Protein AF-A0A7Y3U7W7-F1 (afdb_monomer_lite)

pLDDT: mean 78.3, std 18.88, range [35.59, 95.38]

Radius of gyration: 14.25 Å; chains: 1; bounding box: 31×32×44 Å

Sequence (96 aa):
MSTQTLSGISVRMKDSRMKAVLIIPPNMVREAVSADLCISAARNAEVVCSEHVIQAIEKAVAQYHEDNRQRLEVVIATGKMPVNGEDGWIEWEPRL

Secondary structure (DSSP, 8-state):
-----SSS-EEEEETTTTEEEEEE-TT--GGG--HHHHHHHHHHTT----HHHHHHHHHHHHHHHH--SS-EEEEEEEPPPP-SSS----------

Foldseek 3Di:
DDDPPVAVWAWDQDDVNQWTKTKHAAPGDLVVQDLVVNVVRCVVVVHDCDPQLSVQSRVQSVVCSVPRRHMDIGTSFGFDDDDPDDDDDTDGDDDD

Structure (mmCIF, N/CA/C/O backbone):
data_AF-A0A7Y3U7W7-F1
#
_entry.id   AF-A0A7Y3U7W7-F1
#
loop_
_atom_site.group_PDB
_atom_site.id
_atom_site.type_symbol
_atom_site.label_atom_id
_atom_site.label_alt_id
_atom_site.label_comp_id
_atom_site.label_asym_id
_atom_site.label_entity_id
_atom_site.label_seq_id
_atom_site.pdbx_PDB_ins_code
_atom_site.Cartn_x
_atom_site.Cartn_y
_atom_site.Cartn_z
_atom_site.occupancy
_atom_site.B_iso_or_equiv
_atom_site.auth_seq_id
_atom_site.auth_comp_id
_atom_site.auth_asym_id
_atom_site.auth_atom_id
_atom_site.pdbx_PDB_model_num
ATOM 1 N N . MET A 1 1 ? 7.113 -21.198 6.106 1.00 35.62 1 MET A N 1
ATOM 2 C CA . MET A 1 1 ? 7.568 -19.794 6.176 1.00 35.62 1 MET A CA 1
ATOM 3 C C . MET A 1 1 ? 6.434 -18.992 6.782 1.00 35.62 1 MET A C 1
ATOM 5 O O . MET A 1 1 ? 5.368 -18.941 6.184 1.00 35.62 1 MET A O 1
ATOM 9 N N . SER A 1 2 ? 6.607 -18.506 8.009 1.00 35.59 2 SER A N 1
ATOM 10 C CA . SER A 1 2 ? 5.537 -17.863 8.777 1.00 35.59 2 SER A CA 1
ATOM 11 C C . SER A 1 2 ? 5.526 -16.370 8.480 1.00 35.59 2 SER A C 1
ATOM 13 O O . SER A 1 2 ? 6.378 -15.635 8.973 1.00 35.59 2 SER A O 1
ATOM 15 N N . THR A 1 3 ? 4.587 -15.921 7.654 1.00 42.59 3 THR A N 1
ATOM 16 C CA . THR A 1 3 ? 4.356 -14.497 7.409 1.00 42.59 3 THR A CA 1
ATOM 17 C C . THR A 1 3 ? 3.727 -13.910 8.672 1.00 42.59 3 THR A C 1
ATOM 19 O O . THR A 1 3 ? 2.551 -14.133 8.944 1.00 42.59 3 THR A O 1
ATOM 22 N N . GLN A 1 4 ? 4.526 -13.238 9.505 1.00 41.72 4 GLN A N 1
ATOM 23 C CA . GLN A 1 4 ? 4.018 -12.517 10.672 1.00 41.72 4 GLN A CA 1
ATOM 24 C C . GLN A 1 4 ? 3.205 -11.311 10.190 1.00 41.72 4 GLN A C 1
ATOM 26 O O . GLN A 1 4 ? 3.750 -10.282 9.797 1.00 41.72 4 GLN A O 1
ATOM 31 N N . THR A 1 5 ? 1.883 -11.449 10.199 1.00 46.03 5 THR A N 1
ATOM 32 C CA . THR A 1 5 ? 0.924 -10.378 9.921 1.00 46.03 5 THR A CA 1
ATOM 33 C C . THR A 1 5 ? 0.826 -9.485 11.158 1.00 46.03 5 THR A C 1
ATOM 35 O O . THR A 1 5 ? -0.095 -9.613 11.956 1.00 46.03 5 THR A O 1
ATOM 38 N N . LEU A 1 6 ? 1.795 -8.593 11.361 1.00 49.09 6 LEU A N 1
ATOM 39 C CA . LEU A 1 6 ? 1.876 -7.759 12.571 1.00 49.09 6 LEU A CA 1
ATOM 40 C C . LEU A 1 6 ? 0.780 -6.682 12.697 1.00 49.09 6 LEU A C 1
ATOM 42 O O . LEU A 1 6 ? 0.813 -5.881 13.621 1.00 49.09 6 LEU A O 1
ATOM 46 N N . SER A 1 7 ? -0.214 -6.650 11.809 1.00 63.03 7 SER A N 1
ATOM 47 C CA . SER A 1 7 ? -1.259 -5.614 11.843 1.00 63.03 7 SER A CA 1
ATOM 48 C C . SER A 1 7 ? -2.440 -5.866 10.903 1.00 63.03 7 SER A C 1
ATOM 50 O O . SER A 1 7 ? -3.298 -5.009 10.762 1.00 63.03 7 SER A O 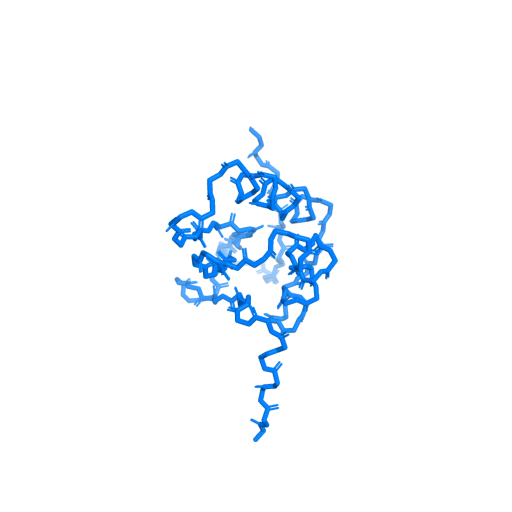1
ATOM 52 N N . GLY A 1 8 ? -2.525 -7.007 10.211 1.00 79.88 8 GLY A N 1
ATOM 53 C CA . GLY A 1 8 ? -3.583 -7.250 9.213 1.00 79.88 8 GLY A CA 1
ATOM 54 C C . GLY A 1 8 ? -3.504 -6.380 7.944 1.00 79.88 8 GLY A C 1
ATOM 55 O O . GLY A 1 8 ? -4.170 -6.698 6.957 1.00 79.88 8 GLY A O 1
ATOM 56 N N . ILE A 1 9 ? -2.662 -5.340 7.930 1.00 88.19 9 ILE A N 1
ATOM 57 C CA . ILE A 1 9 ? -2.291 -4.582 6.732 1.00 88.19 9 ILE A CA 1
ATOM 58 C C . ILE A 1 9 ? -1.494 -5.506 5.817 1.00 88.19 9 ILE A C 1
ATOM 60 O O . ILE A 1 9 ? -0.563 -6.190 6.246 1.00 88.19 9 ILE A O 1
ATOM 64 N N . SER A 1 10 ? -1.878 -5.548 4.548 1.00 90.00 10 SER A N 1
ATOM 65 C CA . SER A 1 10 ? -1.231 -6.410 3.565 1.00 90.00 10 SER A CA 1
ATOM 66 C C . SER A 1 10 ? -1.181 -5.743 2.204 1.00 90.00 10 SER A C 1
ATOM 68 O O . SER A 1 10 ? -2.004 -4.888 1.886 1.00 90.00 10 SER A O 1
ATOM 70 N N . VAL A 1 11 ? -0.219 -6.159 1.387 1.00 90.00 11 VAL A N 1
ATOM 71 C CA . VAL A 1 11 ? -0.154 -5.784 -0.022 1.00 90.00 11 VAL A CA 1
ATOM 72 C C . VAL A 1 11 ? -0.366 -7.042 -0.853 1.00 90.00 11 VAL A C 1
ATOM 74 O O . VAL A 1 11 ? 0.292 -8.060 -0.640 1.00 90.00 11 VAL A O 1
ATOM 77 N N . ARG A 1 12 ? -1.331 -6.999 -1.775 1.00 88.56 12 ARG A N 1
ATOM 78 C CA . ARG A 1 12 ? -1.628 -8.103 -2.694 1.00 88.56 12 ARG A CA 1
ATOM 79 C C . ARG A 1 12 ? -1.252 -7.721 -4.111 1.00 88.56 12 ARG A C 1
ATOM 81 O O . ARG A 1 12 ? -1.697 -6.697 -4.624 1.00 88.56 12 ARG A O 1
ATOM 88 N N . MET A 1 13 ? -0.513 -8.612 -4.758 1.00 85.44 13 MET A N 1
ATOM 89 C CA . MET A 1 13 ? -0.233 -8.515 -6.182 1.00 85.44 13 MET A CA 1
ATOM 90 C C . MET A 1 13 ? -1.440 -9.033 -6.977 1.00 85.44 13 MET A C 1
ATOM 92 O O . MET A 1 13 ? -1.918 -10.143 -6.728 1.00 85.44 13 MET A O 1
ATOM 96 N N . LYS A 1 14 ? -1.952 -8.234 -7.917 1.00 82.56 14 LYS A N 1
ATOM 97 C CA . LYS A 1 14 ? -3.036 -8.594 -8.850 1.00 82.56 14 LYS A CA 1
ATOM 98 C C . LYS A 1 14 ? -2.556 -8.470 -10.300 1.00 82.56 14 LYS A C 1
ATOM 100 O O . LYS A 1 14 ? -1.459 -7.972 -10.549 1.00 82.56 14 LYS A O 1
ATOM 105 N N . ASP A 1 15 ? -3.373 -8.965 -11.231 1.00 78.00 15 ASP A N 1
ATOM 106 C CA . ASP A 1 15 ? -3.173 -8.855 -12.681 1.00 78.00 15 ASP A CA 1
ATOM 107 C C . ASP A 1 15 ? -1.775 -9.314 -13.122 1.00 78.00 15 ASP A C 1
ATOM 109 O O . ASP A 1 15 ? -1.003 -8.532 -13.654 1.00 78.00 15 ASP A O 1
ATOM 113 N N . SER A 1 16 ? -1.397 -10.564 -12.832 1.00 74.31 16 SER A N 1
ATOM 114 C CA . SER A 1 16 ? -0.064 -11.109 -13.167 1.00 74.31 16 SER A CA 1
ATOM 115 C C . SER A 1 16 ? 1.115 -10.339 -12.552 1.00 74.31 16 SER A C 1
ATOM 117 O O . SER A 1 16 ? 2.172 -10.230 -13.162 1.00 74.31 16 SER A O 1
ATOM 119 N N . ARG A 1 17 ? 0.944 -9.827 -11.323 1.00 68.81 17 ARG A N 1
ATOM 120 C CA . ARG A 1 17 ? 1.912 -8.967 -10.607 1.00 68.81 17 ARG A CA 1
ATOM 121 C C . ARG A 1 17 ? 2.091 -7.572 -11.213 1.00 68.81 17 ARG A C 1
ATOM 123 O O . ARG A 1 17 ? 2.990 -6.846 -10.807 1.00 68.81 17 ARG A O 1
ATOM 130 N N . MET A 1 18 ? 1.190 -7.162 -12.102 1.00 79.12 18 MET A N 1
ATOM 131 C CA . MET A 1 18 ? 1.190 -5.824 -12.688 1.00 79.12 18 MET A CA 1
ATOM 132 C C . MET A 1 18 ? 0.574 -4.767 -11.771 1.00 79.12 18 MET A C 1
ATOM 134 O O . MET A 1 18 ? 0.657 -3.587 -12.084 1.00 79.12 18 MET A O 1
ATOM 138 N N . LYS A 1 19 ? -0.060 -5.139 -10.653 1.00 85.81 19 LYS A N 1
ATOM 139 C CA . LYS A 1 19 ? -0.606 -4.173 -9.687 1.00 85.81 19 LYS A CA 1
ATOM 140 C C . LYS A 1 19 ? -0.308 -4.589 -8.259 1.00 85.81 19 LYS A C 1
ATOM 142 O O . LYS A 1 19 ? -0.552 -5.742 -7.907 1.00 85.81 19 LYS A O 1
ATOM 147 N N . ALA A 1 20 ? 0.129 -3.641 -7.437 1.00 88.88 20 ALA A N 1
ATOM 148 C CA . ALA A 1 20 ? 0.222 -3.793 -5.992 1.00 88.88 20 ALA A CA 1
ATOM 149 C C . ALA A 1 20 ? -0.953 -3.069 -5.329 1.00 88.88 20 ALA A C 1
ATOM 151 O O . ALA A 1 20 ? -1.125 -1.858 -5.485 1.00 88.88 20 ALA A O 1
ATOM 152 N N . VAL A 1 21 ? -1.773 -3.821 -4.599 1.00 92.31 21 VAL A N 1
ATOM 153 C CA . VAL A 1 21 ? -2.952 -3.305 -3.898 1.00 92.31 21 VAL A CA 1
ATOM 154 C C . VAL A 1 21 ? -2.690 -3.334 -2.401 1.00 92.31 21 VAL A C 1
ATOM 156 O O . VAL A 1 21 ? -2.535 -4.416 -1.836 1.00 92.31 21 VAL A O 1
ATOM 159 N N . LEU A 1 22 ? -2.660 -2.164 -1.768 1.00 93.19 22 LEU A N 1
ATOM 160 C CA . LEU A 1 22 ? -2.643 -2.021 -0.318 1.00 93.19 22 LEU A CA 1
ATOM 161 C C . LEU A 1 22 ? -4.041 -2.296 0.231 1.00 93.19 22 LEU A C 1
ATOM 163 O O . LEU A 1 22 ? -5.033 -1.759 -0.264 1.00 93.19 22 LEU A O 1
ATOM 167 N N . ILE A 1 23 ? -4.103 -3.137 1.257 1.00 93.62 23 ILE A N 1
ATOM 168 C CA . ILE A 1 23 ? -5.335 -3.542 1.921 1.00 93.62 23 ILE A CA 1
ATOM 169 C C . ILE A 1 23 ? -5.205 -3.224 3.405 1.00 93.62 23 ILE A C 1
ATOM 171 O O . ILE A 1 23 ? -4.369 -3.816 4.095 1.00 93.62 23 ILE A O 1
ATOM 175 N N . ILE A 1 24 ? -6.071 -2.336 3.890 1.00 92.75 24 ILE A N 1
ATOM 176 C CA . ILE A 1 24 ? -6.201 -1.992 5.308 1.00 92.75 24 ILE A CA 1
ATOM 177 C C . ILE A 1 24 ? -7.567 -2.512 5.793 1.00 92.75 24 ILE A C 1
ATOM 179 O O . ILE A 1 24 ? -8.606 -2.113 5.253 1.00 92.75 24 ILE A O 1
ATOM 183 N N . PRO A 1 25 ? -7.598 -3.458 6.751 1.00 92.06 25 PRO A N 1
ATOM 184 C CA . PRO A 1 25 ? -8.835 -3.944 7.358 1.00 92.06 25 PRO A CA 1
ATOM 185 C C . PRO A 1 25 ? -9.675 -2.819 7.983 1.00 92.06 25 PRO A C 1
ATOM 187 O O . PRO A 1 25 ? -9.107 -1.850 8.478 1.00 92.06 25 PRO A O 1
ATOM 190 N N . PRO A 1 26 ? -11.012 -2.958 8.022 1.00 92.88 26 PRO A N 1
ATOM 191 C CA . PRO A 1 26 ? -11.865 -2.001 8.716 1.00 92.88 26 PRO A CA 1
ATOM 192 C C . PRO A 1 26 ? -11.631 -2.040 10.230 1.00 92.88 26 PRO A C 1
ATOM 194 O O . PRO A 1 26 ? -11.236 -3.065 10.790 1.00 92.88 26 PRO A O 1
ATOM 197 N N . ASN A 1 27 ? -11.980 -0.946 10.903 1.00 90.56 27 ASN A N 1
ATOM 198 C CA . ASN A 1 27 ? -12.015 -0.795 12.358 1.00 90.56 27 ASN A CA 1
ATOM 199 C C . ASN A 1 27 ? -10.675 -1.039 13.072 1.00 90.56 27 ASN A C 1
ATOM 201 O O . ASN A 1 27 ? -10.653 -1.249 14.285 1.00 90.56 27 ASN A O 1
ATOM 205 N N . MET A 1 28 ? -9.547 -0.976 12.361 1.00 88.06 28 MET A N 1
ATOM 206 C CA . MET A 1 28 ? -8.248 -0.879 13.022 1.00 88.06 28 MET A CA 1
ATOM 207 C C . MET A 1 28 ? -8.123 0.440 13.789 1.00 88.06 28 MET A C 1
ATOM 209 O O . MET A 1 28 ? -8.641 1.479 13.360 1.00 88.06 28 MET A O 1
ATOM 213 N N . VAL A 1 29 ? -7.379 0.390 14.895 1.00 87.19 29 VAL A N 1
ATOM 214 C CA . VAL A 1 29 ? -6.986 1.565 15.679 1.00 87.19 29 VAL A CA 1
ATOM 215 C C . VAL A 1 29 ? -6.205 2.518 14.774 1.00 87.19 29 VAL A C 1
ATOM 217 O O . VAL A 1 29 ? -5.179 2.133 14.220 1.00 87.19 29 VAL A O 1
ATOM 220 N N . ARG A 1 30 ? -6.692 3.754 14.609 1.00 81.88 30 ARG A N 1
ATOM 221 C CA . ARG A 1 30 ? -6.127 4.733 13.658 1.00 81.88 30 ARG A CA 1
ATOM 222 C C . ARG A 1 30 ? -4.644 5.004 13.917 1.00 81.88 30 ARG A C 1
ATOM 224 O O . ARG A 1 30 ? -3.856 5.001 12.983 1.00 81.88 30 ARG A O 1
ATOM 231 N N . GLU A 1 31 ? -4.263 5.131 15.185 1.00 84.00 31 GLU A N 1
ATOM 232 C CA . GLU A 1 31 ? -2.878 5.357 15.629 1.00 84.00 31 GLU A CA 1
ATOM 233 C C . GLU A 1 31 ? -1.941 4.184 15.296 1.00 84.00 31 GLU A C 1
ATOM 235 O O . GLU A 1 31 ? -0.739 4.375 15.142 1.00 84.00 31 GLU A O 1
ATOM 240 N N . ALA A 1 32 ? -2.487 2.972 15.148 1.00 85.19 32 ALA A N 1
ATOM 241 C CA . ALA A 1 32 ? -1.725 1.792 14.750 1.00 85.19 32 ALA A CA 1
ATOM 242 C C . ALA A 1 32 ? -1.530 1.693 13.227 1.00 85.19 32 ALA A C 1
ATOM 244 O O . ALA A 1 32 ? -0.748 0.863 12.769 1.00 85.19 32 ALA A O 1
ATOM 245 N N . VAL A 1 33 ? -2.236 2.507 12.433 1.00 88.94 33 VAL A N 1
ATOM 246 C CA . VAL A 1 33 ? -2.122 2.543 10.970 1.00 88.94 33 VAL A CA 1
ATOM 247 C C . VAL A 1 33 ? -1.293 3.763 10.576 1.00 88.94 33 VAL A C 1
ATOM 249 O O . VAL A 1 33 ? -1.811 4.877 10.508 1.00 88.94 33 VAL A O 1
ATOM 252 N N . SER A 1 34 ? -0.006 3.540 10.304 1.00 92.81 34 SER A N 1
ATOM 253 C CA . SER A 1 34 ? 0.937 4.567 9.853 1.00 92.81 34 SER A CA 1
ATOM 254 C C . SER A 1 34 ? 1.449 4.307 8.434 1.00 92.81 34 SER A C 1
ATOM 256 O O . SER A 1 34 ? 1.396 3.179 7.926 1.00 92.81 34 SER A O 1
ATOM 258 N N . ALA A 1 35 ? 1.984 5.355 7.800 1.00 93.25 35 ALA A N 1
ATOM 259 C CA . ALA A 1 35 ? 2.643 5.243 6.502 1.00 93.25 35 ALA A CA 1
ATOM 260 C C . ALA A 1 35 ? 3.835 4.272 6.561 1.00 93.25 35 ALA A C 1
ATOM 262 O O . ALA A 1 35 ? 3.931 3.391 5.712 1.00 93.25 35 ALA A O 1
ATOM 263 N N . ASP A 1 36 ? 4.671 4.336 7.604 1.00 92.62 36 ASP A N 1
ATOM 264 C CA . ASP A 1 36 ? 5.818 3.434 7.792 1.00 92.62 36 ASP A CA 1
ATOM 265 C C . ASP A 1 36 ? 5.428 1.954 7.825 1.00 92.62 36 ASP A C 1
ATOM 267 O O . ASP A 1 36 ? 6.108 1.097 7.248 1.00 92.62 36 ASP A O 1
ATOM 271 N N . LEU A 1 37 ? 4.305 1.639 8.473 1.00 91.56 37 LEU A N 1
ATOM 272 C CA . LEU A 1 37 ? 3.797 0.275 8.553 1.00 91.56 37 LEU A CA 1
ATOM 273 C C . LEU A 1 37 ? 3.311 -0.217 7.185 1.00 91.56 37 LEU A C 1
ATOM 275 O O . LEU A 1 37 ? 3.607 -1.344 6.783 1.00 91.56 37 LEU A O 1
ATOM 279 N N . CYS A 1 38 ? 2.621 0.645 6.438 1.00 91.88 38 CYS A N 1
ATOM 280 C CA . CYS A 1 38 ? 2.166 0.344 5.083 1.00 91.88 38 CYS A CA 1
ATOM 281 C C . CYS A 1 38 ? 3.341 0.217 4.095 1.00 91.88 38 CYS A C 1
ATOM 283 O O . CYS A 1 38 ? 3.343 -0.687 3.259 1.00 91.88 38 CYS A O 1
ATOM 285 N N . ILE A 1 39 ? 4.377 1.052 4.228 1.00 92.56 39 ILE A N 1
ATOM 286 C CA . ILE A 1 39 ? 5.629 0.964 3.459 1.00 92.56 39 ILE A CA 1
ATOM 287 C C . ILE A 1 39 ? 6.347 -0.350 3.770 1.00 92.56 39 ILE A C 1
ATOM 289 O O . ILE 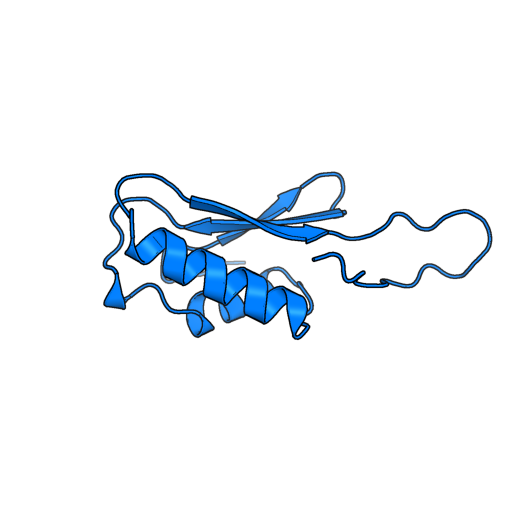A 1 39 ? 6.797 -1.044 2.860 1.00 92.56 39 ILE A O 1
ATOM 293 N N . SER A 1 40 ? 6.417 -0.738 5.044 1.00 90.81 40 SER A N 1
ATOM 294 C CA . SER A 1 40 ? 7.003 -2.018 5.454 1.00 90.81 40 SER A CA 1
ATOM 295 C C . SER A 1 40 ? 6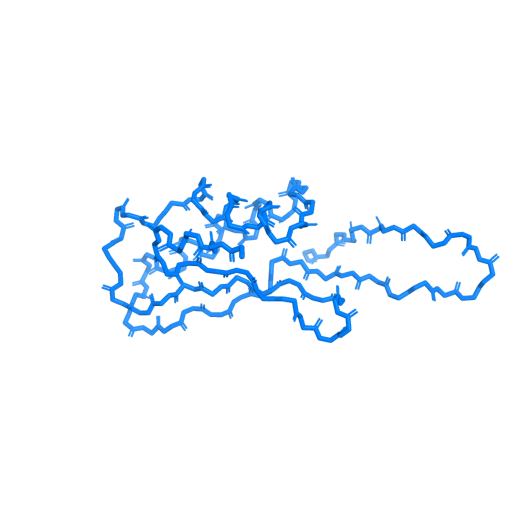.239 -3.201 4.852 1.00 90.81 40 SER A C 1
ATOM 297 O O . SER A 1 40 ? 6.854 -4.139 4.344 1.00 90.81 40 SER A O 1
ATOM 299 N N . ALA A 1 41 ? 4.903 -3.138 4.823 1.00 90.56 41 ALA A N 1
ATOM 300 C CA . ALA A 1 41 ? 4.070 -4.140 4.161 1.00 90.56 41 ALA A CA 1
ATOM 301 C C . ALA A 1 41 ? 4.314 -4.197 2.640 1.00 90.56 41 ALA A C 1
ATOM 303 O O . ALA A 1 41 ? 4.387 -5.290 2.080 1.00 90.56 41 ALA A O 1
ATOM 304 N N . ALA A 1 42 ? 4.492 -3.048 1.980 1.00 89.75 42 ALA A N 1
ATOM 305 C CA . ALA A 1 42 ? 4.821 -2.975 0.557 1.00 89.75 42 ALA A CA 1
ATOM 306 C C . ALA A 1 42 ? 6.204 -3.570 0.246 1.00 89.75 42 ALA A C 1
ATOM 308 O O . ALA A 1 42 ? 6.324 -4.388 -0.665 1.00 89.75 42 ALA A O 1
ATOM 309 N N . ARG A 1 43 ? 7.228 -3.252 1.048 1.00 88.94 43 ARG A N 1
ATOM 310 C CA . ARG A 1 43 ? 8.578 -3.828 0.909 1.00 88.94 43 ARG A CA 1
ATOM 311 C C . ARG A 1 43 ? 8.591 -5.339 1.128 1.00 88.94 43 ARG A C 1
ATOM 313 O O . ARG A 1 43 ? 9.238 -6.052 0.369 1.00 88.94 43 ARG A O 1
ATOM 320 N N . ASN A 1 44 ? 7.839 -5.834 2.112 1.00 88.06 44 ASN A N 1
ATOM 321 C CA . ASN A 1 44 ? 7.673 -7.273 2.344 1.00 88.06 44 ASN A CA 1
ATOM 322 C C . ASN A 1 44 ? 6.978 -7.988 1.172 1.00 88.06 44 ASN A C 1
ATOM 324 O O . ASN A 1 44 ? 7.169 -9.187 0.993 1.00 88.06 44 ASN A O 1
ATOM 328 N N . ALA A 1 45 ? 6.186 -7.261 0.380 1.00 85.19 45 ALA A N 1
ATOM 329 C CA . ALA A 1 45 ? 5.583 -7.742 -0.860 1.00 85.19 45 ALA A CA 1
ATOM 330 C C . ALA A 1 45 ? 6.461 -7.483 -2.101 1.00 85.19 45 ALA A C 1
ATOM 332 O O . ALA A 1 45 ? 5.958 -7.542 -3.221 1.00 85.19 45 ALA A O 1
ATOM 333 N N . GLU A 1 46 ? 7.751 -7.184 -1.904 1.00 86.12 46 GLU A N 1
ATOM 334 C CA . GLU A 1 46 ? 8.743 -6.931 -2.960 1.00 86.12 46 GLU A CA 1
ATOM 335 C C . GLU A 1 46 ? 8.404 -5.722 -3.856 1.00 86.12 46 GLU A C 1
ATOM 337 O O . GLU A 1 46 ? 8.883 -5.607 -4.984 1.00 86.12 46 GLU A O 1
ATOM 342 N N . VAL A 1 47 ? 7.593 -4.781 -3.358 1.00 84.25 47 VAL A N 1
ATOM 343 C CA . VAL A 1 47 ? 7.269 -3.537 -4.068 1.00 84.25 47 VAL A CA 1
ATOM 344 C C . VAL A 1 47 ? 8.369 -2.508 -3.826 1.00 84.25 47 VAL A C 1
ATOM 346 O O . VAL A 1 47 ? 8.668 -2.143 -2.683 1.00 84.25 47 VAL A O 1
ATOM 349 N N . VAL A 1 48 ? 8.942 -1.977 -4.908 1.00 86.81 48 VAL A N 1
ATOM 350 C CA . VAL A 1 48 ? 9.884 -0.857 -4.828 1.00 86.81 48 VAL A CA 1
ATOM 351 C C . VAL A 1 48 ? 9.118 0.396 -4.411 1.00 86.81 48 VAL A C 1
ATOM 353 O O . VAL A 1 48 ? 8.260 0.897 -5.132 1.00 86.81 48 VAL A O 1
ATOM 356 N N . CYS A 1 49 ? 9.433 0.907 -3.226 1.00 85.81 49 CYS A N 1
ATOM 357 C CA . CYS A 1 49 ? 8.807 2.108 -2.683 1.00 85.81 49 CYS A CA 1
ATOM 358 C C . CYS A 1 49 ? 9.490 3.359 -3.249 1.00 85.81 49 CYS A C 1
ATOM 360 O O . CYS A 1 49 ? 10.317 3.971 -2.574 1.00 85.81 49 CYS A O 1
ATOM 362 N N . SER A 1 50 ? 9.178 3.703 -4.500 1.00 89.25 50 SER A N 1
ATOM 363 C CA . SER A 1 50 ? 9.538 5.003 -5.074 1.00 89.25 50 SER A CA 1
ATOM 364 C C . SER A 1 50 ? 8.764 6.135 -4.388 1.00 89.25 50 SER A C 1
ATOM 366 O O . SER A 1 50 ? 7.791 5.886 -3.674 1.00 89.25 50 SER A O 1
ATOM 368 N N . GLU A 1 51 ? 9.158 7.386 -4.629 1.00 89.06 51 GLU A N 1
ATOM 369 C CA . GLU A 1 51 ? 8.468 8.561 -4.075 1.00 89.06 51 GLU A CA 1
ATOM 370 C C . GLU A 1 51 ? 6.957 8.546 -4.375 1.00 89.06 51 GLU A C 1
ATOM 372 O O . GLU A 1 51 ? 6.144 8.770 -3.483 1.00 89.06 51 GLU A O 1
ATOM 377 N N . HIS A 1 52 ? 6.566 8.166 -5.596 1.00 86.06 52 HIS A N 1
ATOM 378 C CA . HIS A 1 52 ? 5.159 8.047 -5.991 1.00 86.06 52 HIS A CA 1
ATOM 379 C C . HIS A 1 52 ? 4.400 6.978 -5.194 1.00 86.06 52 HIS A C 1
ATOM 381 O O . HIS A 1 52 ? 3.256 7.198 -4.795 1.00 86.06 52 HIS A O 1
ATOM 387 N N . VAL A 1 53 ? 5.028 5.825 -4.938 1.00 88.25 53 VAL A N 1
ATOM 388 C CA . VAL A 1 53 ? 4.424 4.752 -4.133 1.00 88.25 53 VAL A CA 1
ATOM 389 C C . VAL A 1 53 ? 4.271 5.203 -2.681 1.00 88.25 53 VAL A C 1
ATOM 391 O O . VAL A 1 53 ? 3.235 4.948 -2.070 1.00 88.25 53 VAL A O 1
ATOM 394 N N . ILE A 1 54 ? 5.266 5.912 -2.139 1.00 92.44 54 ILE A N 1
ATOM 395 C CA . ILE A 1 54 ? 5.211 6.477 -0.784 1.00 92.44 54 ILE A CA 1
ATOM 396 C C . ILE A 1 54 ? 4.059 7.483 -0.678 1.00 92.44 54 ILE A C 1
ATOM 398 O O . ILE A 1 54 ? 3.212 7.332 0.198 1.00 92.44 54 ILE A O 1
ATOM 402 N N . GLN A 1 55 ? 3.942 8.423 -1.620 1.00 92.75 55 GLN A N 1
ATOM 403 C CA . GLN A 1 55 ? 2.835 9.385 -1.650 1.00 92.75 55 GLN A CA 1
ATOM 404 C C . GLN A 1 55 ? 1.465 8.699 -1.782 1.00 92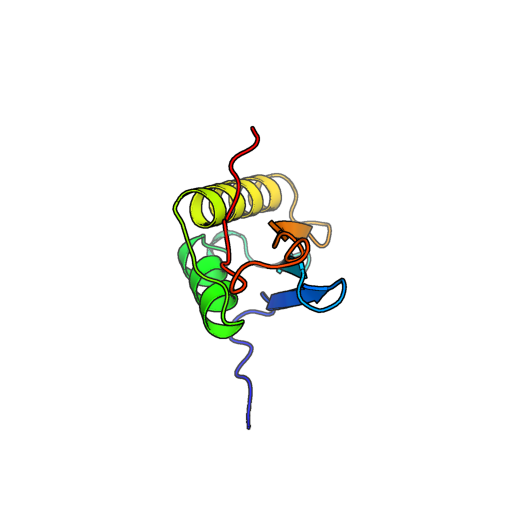.75 55 GLN A C 1
ATOM 406 O O . GLN A 1 55 ? 0.493 9.121 -1.154 1.00 92.75 55 GLN A O 1
ATOM 411 N N . ALA A 1 56 ? 1.357 7.638 -2.590 1.00 91.50 56 ALA A N 1
ATOM 412 C CA . ALA A 1 56 ? 0.122 6.863 -2.711 1.00 91.50 56 ALA A CA 1
ATOM 413 C C . ALA A 1 56 ? -0.250 6.173 -1.387 1.00 91.50 56 ALA A C 1
ATOM 415 O O . ALA A 1 56 ? -1.422 6.154 -1.009 1.00 91.50 56 ALA A O 1
ATOM 416 N N . ILE A 1 57 ? 0.743 5.650 -0.663 1.00 94.62 57 ILE A N 1
ATOM 417 C CA . ILE A 1 57 ? 0.555 5.064 0.667 1.00 94.62 57 ILE A CA 1
ATOM 418 C C . ILE A 1 57 ? 0.116 6.130 1.678 1.00 94.62 57 ILE A C 1
ATOM 420 O O . ILE A 1 57 ? -0.853 5.907 2.398 1.00 94.62 57 ILE A O 1
ATOM 424 N N . GLU A 1 58 ? 0.774 7.288 1.726 1.00 95.38 58 GLU A N 1
ATOM 425 C CA . GLU A 1 58 ? 0.415 8.383 2.639 1.00 95.38 58 GLU A CA 1
ATOM 426 C C . GLU A 1 58 ? -1.020 8.866 2.405 1.00 95.38 58 GLU A C 1
ATOM 428 O O . GLU A 1 58 ? -1.793 9.005 3.356 1.00 95.38 58 GLU A O 1
ATOM 433 N N . LYS A 1 59 ? -1.416 9.029 1.135 1.00 95.00 59 LYS A N 1
ATOM 434 C CA . LYS A 1 59 ? -2.799 9.354 0.757 1.00 95.00 59 LYS A CA 1
ATOM 435 C C . LYS A 1 59 ? -3.783 8.273 1.203 1.00 95.00 59 LYS A C 1
ATOM 437 O O . LYS A 1 59 ? -4.841 8.606 1.729 1.00 95.00 59 LYS A O 1
ATOM 442 N 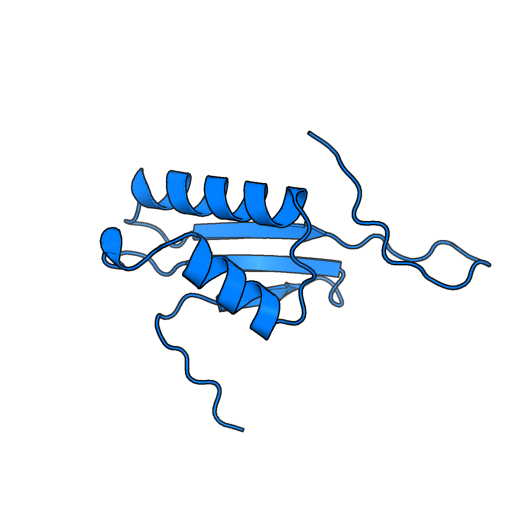N . ALA A 1 60 ? -3.440 6.995 1.037 1.00 93.88 60 ALA A N 1
ATOM 443 C CA . ALA A 1 60 ? -4.288 5.888 1.479 1.00 93.88 60 ALA A CA 1
ATOM 444 C C . ALA A 1 60 ? -4.455 5.862 3.010 1.00 93.88 60 ALA A C 1
ATOM 446 O O . ALA A 1 60 ? -5.557 5.633 3.504 1.00 93.88 60 ALA A O 1
ATOM 447 N N . VAL A 1 61 ? -3.392 6.139 3.772 1.00 94.44 61 VAL A N 1
ATOM 448 C CA . VAL A 1 61 ? -3.461 6.231 5.240 1.00 94.44 61 VAL A CA 1
ATOM 449 C C . VAL A 1 61 ? -4.328 7.412 5.675 1.00 94.44 61 VAL A C 1
ATOM 451 O O . VAL A 1 61 ? -5.194 7.234 6.530 1.00 94.44 61 VAL A O 1
ATOM 454 N N . ALA A 1 62 ? -4.159 8.585 5.056 1.00 94.12 62 ALA A N 1
ATOM 455 C CA . ALA A 1 62 ? -4.997 9.751 5.327 1.00 94.12 62 ALA A CA 1
ATOM 456 C C . ALA A 1 62 ? -6.481 9.458 5.043 1.00 94.12 62 ALA A C 1
ATOM 458 O O . ALA A 1 62 ? -7.326 9.682 5.906 1.00 94.12 62 ALA A O 1
ATOM 459 N N . GLN A 1 63 ? -6.787 8.852 3.891 1.00 92.88 63 GLN A N 1
ATOM 460 C CA . GLN A 1 63 ? -8.145 8.433 3.533 1.00 92.88 63 GLN A CA 1
ATOM 461 C C . GLN A 1 63 ? -8.729 7.436 4.549 1.00 92.88 63 GLN A C 1
ATOM 463 O O . GLN A 1 63 ? -9.890 7.546 4.943 1.00 92.88 63 GLN A O 1
ATOM 468 N N . TYR A 1 64 ? -7.929 6.473 5.013 1.00 92.81 64 TYR A N 1
ATOM 469 C CA . TYR A 1 64 ? -8.360 5.525 6.041 1.00 92.81 64 TYR A CA 1
ATOM 470 C C . TYR A 1 64 ? -8.646 6.212 7.389 1.00 92.81 64 TYR A C 1
ATOM 472 O O . TYR A 1 64 ? -9.532 5.794 8.135 1.00 92.81 64 TYR A O 1
ATOM 480 N N . HIS A 1 65 ? -7.907 7.271 7.730 1.00 92.19 65 HIS A N 1
ATOM 481 C CA . HIS A 1 65 ? -8.145 8.046 8.952 1.00 92.19 65 HIS A CA 1
ATOM 482 C C . HIS A 1 65 ? -9.423 8.887 8.876 1.00 92.19 65 HIS A C 1
ATOM 484 O O . HIS A 1 65 ? -10.013 9.163 9.920 1.00 92.19 65 HIS A O 1
ATOM 490 N N . GLU A 1 66 ? -9.891 9.250 7.684 1.00 92.19 66 GLU A N 1
ATOM 491 C CA . GLU A 1 66 ? -11.189 9.905 7.500 1.00 92.19 66 GLU A CA 1
ATOM 492 C C . GLU A 1 66 ? -12.340 8.914 7.738 1.00 92.19 66 GLU A C 1
ATOM 494 O O . GLU A 1 66 ? -13.191 9.151 8.604 1.00 92.19 66 GLU A O 1
ATOM 499 N N . ASP A 1 67 ? -12.315 7.760 7.061 1.00 89.69 67 ASP A N 1
ATOM 500 C CA . ASP A 1 67 ? -13.303 6.687 7.218 1.00 89.69 67 ASP A CA 1
ATOM 501 C C . ASP A 1 67 ? -12.640 5.309 7.368 1.00 89.69 67 ASP A C 1
ATOM 503 O O . ASP A 1 67 ? -12.224 4.670 6.402 1.00 89.69 67 ASP A O 1
ATOM 507 N N . ASN A 1 68 ? -12.605 4.819 8.611 1.00 90.12 68 ASN A N 1
ATOM 508 C CA . ASN A 1 68 ? -12.065 3.506 8.956 1.00 90.12 68 ASN A CA 1
ATOM 509 C C . ASN A 1 68 ? -13.145 2.425 9.110 1.00 90.12 68 ASN A C 1
ATOM 511 O O . ASN A 1 68 ? -12.835 1.312 9.534 1.00 90.12 68 ASN A O 1
ATOM 515 N N . ARG A 1 69 ? -14.420 2.722 8.827 1.00 90.81 69 ARG A N 1
ATOM 516 C CA . ARG A 1 69 ? -15.514 1.747 8.999 1.00 90.81 69 ARG A CA 1
ATOM 517 C C . ARG A 1 69 ? -15.489 0.671 7.926 1.00 90.81 69 ARG A C 1
ATOM 519 O O . ARG A 1 69 ? -16.000 -0.429 8.138 1.00 90.81 69 ARG A O 1
ATOM 526 N N . GLN A 1 70 ? -14.916 1.000 6.774 1.00 89.75 70 GLN A N 1
ATOM 527 C CA . GLN A 1 70 ? -14.825 0.120 5.624 1.00 89.75 70 GLN A CA 1
ATOM 528 C C . GLN A 1 70 ? -13.393 -0.343 5.401 1.00 89.75 70 GLN A C 1
ATOM 530 O O . GLN A 1 70 ? -12.421 0.274 5.833 1.00 89.75 70 GLN A O 1
ATOM 535 N N . ARG A 1 71 ? -13.277 -1.483 4.723 1.00 91.19 71 ARG A N 1
ATOM 536 C CA . ARG A 1 71 ? -11.990 -1.971 4.255 1.00 91.19 71 ARG A CA 1
ATOM 537 C C . ARG A 1 71 ? -11.485 -1.031 3.167 1.00 91.19 71 ARG A C 1
ATOM 539 O O . ARG A 1 71 ? -12.186 -0.834 2.177 1.00 91.19 71 ARG A O 1
ATOM 546 N N . LEU A 1 72 ? -10.264 -0.530 3.313 1.00 93.19 72 LEU A N 1
ATOM 547 C CA . LEU A 1 72 ? -9.621 0.225 2.248 1.00 93.19 72 LEU A CA 1
ATOM 548 C C . LEU A 1 72 ? -8.833 -0.732 1.349 1.00 93.19 72 LEU A C 1
ATOM 550 O O . LEU A 1 72 ? -7.971 -1.469 1.827 1.00 93.19 72 LEU A O 1
ATOM 554 N N . GLU A 1 73 ? -9.127 -0.713 0.050 1.00 93.25 73 GLU A N 1
ATOM 555 C CA . GLU A 1 73 ? -8.347 -1.389 -0.989 1.00 93.25 73 GLU A CA 1
ATOM 556 C C . GLU A 1 73 ? -7.925 -0.351 -2.035 1.00 93.25 73 GLU A C 1
ATOM 558 O O . GLU A 1 73 ? -8.757 0.141 -2.796 1.00 93.25 73 GLU A O 1
ATOM 563 N N . VAL A 1 74 ? -6.636 -0.008 -2.073 1.00 92.69 74 VAL A N 1
ATOM 564 C CA . VAL A 1 74 ? -6.088 1.024 -2.968 1.00 92.69 74 VAL A CA 1
ATOM 565 C C . VAL A 1 74 ? -4.920 0.461 -3.760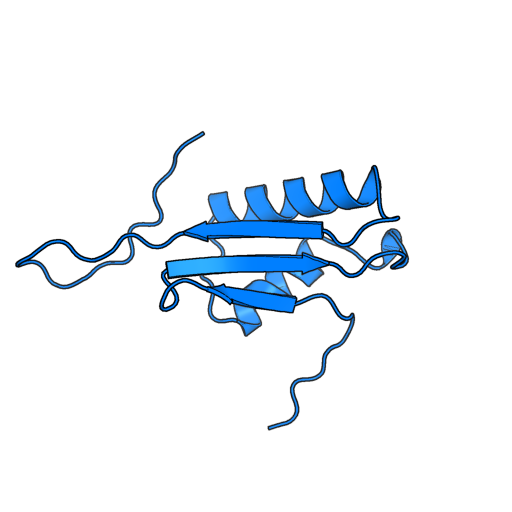 1.00 92.69 74 VAL A C 1
ATOM 567 O O . VAL A 1 74 ? -4.056 -0.232 -3.226 1.00 92.69 74 VAL A O 1
ATOM 570 N N . VAL A 1 75 ? -4.879 0.765 -5.055 1.00 91.00 75 VAL A N 1
ATOM 571 C CA . VAL A 1 75 ? -3.720 0.462 -5.897 1.00 91.00 75 VAL A CA 1
ATOM 572 C C . VAL A 1 75 ? -2.619 1.467 -5.564 1.00 91.00 75 VAL A C 1
ATOM 574 O O . VAL A 1 75 ? -2.784 2.657 -5.808 1.00 91.00 75 VAL A O 1
ATOM 577 N N . ILE A 1 76 ? -1.509 0.987 -5.006 1.00 88.88 76 ILE A N 1
ATOM 578 C CA . ILE A 1 76 ? -0.348 1.819 -4.642 1.00 88.88 76 ILE A CA 1
ATOM 579 C C . ILE A 1 76 ? 0.755 1.771 -5.698 1.00 88.88 76 ILE A C 1
ATOM 581 O O . ILE A 1 76 ? 1.643 2.616 -5.704 1.00 88.88 76 ILE A O 1
ATOM 585 N N . ALA A 1 77 ? 0.698 0.785 -6.595 1.00 84.00 77 ALA A N 1
ATOM 586 C CA . ALA A 1 77 ? 1.572 0.714 -7.748 1.00 84.00 77 ALA A CA 1
ATOM 587 C C . ALA A 1 77 ? 0.956 -0.080 -8.895 1.00 84.00 77 ALA A C 1
ATOM 589 O O . ALA A 1 77 ? 0.239 -1.063 -8.683 1.00 84.00 77 ALA A O 1
ATOM 590 N N . THR A 1 78 ? 1.330 0.300 -10.112 1.00 82.44 78 THR A N 1
ATOM 591 C CA . THR A 1 78 ? 1.052 -0.442 -11.340 1.00 82.44 78 THR A CA 1
ATOM 592 C C . THR A 1 78 ? 2.342 -0.591 -12.137 1.00 82.44 78 THR A C 1
ATOM 594 O O . THR A 1 78 ? 2.997 0.406 -12.427 1.00 82.44 78 THR A O 1
ATOM 597 N N . GLY A 1 79 ? 2.702 -1.814 -12.506 1.00 67.00 79 GLY A N 1
ATOM 598 C CA . GLY A 1 79 ? 3.713 -2.062 -13.524 1.00 67.00 79 GLY A CA 1
ATOM 599 C C . GLY A 1 79 ? 3.145 -1.818 -14.923 1.00 67.00 79 GLY A C 1
ATOM 600 O O . GLY A 1 79 ? 1.933 -1.905 -15.145 1.00 67.00 79 GLY A O 1
ATOM 601 N N . LYS A 1 80 ? 4.030 -1.578 -15.888 1.00 58.34 80 LYS A N 1
ATOM 602 C CA . LYS A 1 80 ? 3.716 -1.608 -17.322 1.00 58.34 80 LYS A CA 1
ATOM 603 C C . LYS A 1 80 ? 4.227 -2.906 -17.937 1.00 58.34 80 LYS A C 1
ATOM 605 O O . LYS A 1 80 ? 5.315 -3.358 -17.593 1.00 58.34 80 LYS A O 1
ATOM 610 N N . MET A 1 81 ? 3.422 -3.540 -18.793 1.00 48.94 81 MET A N 1
ATOM 611 C CA . MET A 1 81 ? 3.862 -4.744 -19.505 1.00 48.94 81 MET A CA 1
ATOM 612 C C . MET A 1 81 ? 5.011 -4.367 -20.451 1.00 48.94 81 MET A C 1
ATOM 614 O O . MET A 1 81 ? 4.895 -3.333 -21.113 1.00 48.94 81 MET A O 1
ATOM 618 N N . PRO A 1 82 ? 6.086 -5.172 -20.546 1.00 50.47 82 PRO A N 1
ATOM 619 C CA . PRO A 1 82 ? 7.130 -4.934 -21.533 1.00 50.47 82 PRO A CA 1
ATOM 620 C C . PRO A 1 82 ? 6.515 -5.038 -22.931 1.00 50.47 82 PRO A C 1
ATOM 622 O O . PRO A 1 82 ? 5.824 -6.010 -23.249 1.00 50.47 82 PRO A O 1
ATOM 625 N N . VAL A 1 83 ? 6.728 -4.017 -23.756 1.00 48.69 83 VAL A N 1
ATOM 626 C CA . VAL A 1 83 ? 6.251 -3.993 -25.139 1.00 48.69 83 VAL A CA 1
ATOM 627 C C . VAL A 1 83 ? 7.429 -4.392 -26.028 1.00 48.69 83 VAL A C 1
ATOM 629 O O . VAL A 1 83 ? 8.439 -3.710 -26.032 1.00 48.69 83 VAL A O 1
ATOM 632 N N . ASN A 1 84 ? 7.302 -5.537 -26.709 1.00 43.28 84 ASN A N 1
ATOM 633 C CA . ASN A 1 84 ? 8.167 -6.100 -27.762 1.00 43.28 84 ASN A CA 1
ATOM 634 C C . ASN A 1 84 ? 9.576 -5.499 -27.982 1.00 43.28 84 ASN A C 1
ATOM 636 O O . ASN A 1 84 ? 9.710 -4.445 -28.597 1.00 43.28 84 ASN A O 1
ATOM 640 N N . GLY A 1 85 ? 10.614 -6.302 -27.710 1.00 49.97 85 GLY A N 1
ATOM 641 C CA . GLY A 1 85 ? 11.942 -6.164 -28.333 1.00 49.97 85 GLY A CA 1
ATOM 642 C C . GLY A 1 85 ? 13.024 -5.470 -27.505 1.00 49.97 85 GLY A C 1
ATOM 643 O O . GLY A 1 85 ? 14.162 -5.410 -27.959 1.00 49.97 85 GLY A O 1
ATOM 644 N N . GLU A 1 86 ? 12.703 -5.011 -26.300 1.00 44.19 86 GLU A N 1
ATOM 645 C CA . GLU A 1 86 ? 13.662 -4.418 -25.365 1.00 44.19 86 GLU A CA 1
ATOM 646 C C . GLU A 1 86 ? 13.708 -5.234 -24.065 1.00 44.19 86 GLU A C 1
ATOM 648 O O . GLU A 1 86 ? 12.693 -5.797 -23.639 1.00 44.19 86 GLU A O 1
ATOM 653 N N . ASP A 1 87 ? 14.895 -5.341 -23.454 1.00 52.34 87 ASP A N 1
ATOM 654 C CA . ASP A 1 87 ? 15.069 -5.975 -22.144 1.00 52.34 87 ASP A CA 1
ATOM 655 C C . ASP A 1 87 ? 14.122 -5.304 -21.144 1.00 52.34 87 ASP A C 1
ATOM 657 O O . ASP A 1 87 ? 14.210 -4.104 -20.899 1.00 52.34 87 ASP A O 1
ATOM 661 N N . GLY A 1 88 ? 13.172 -6.067 -20.598 1.00 44.50 88 GLY A N 1
ATOM 662 C CA . GLY A 1 88 ? 12.096 -5.507 -19.786 1.00 44.50 88 GLY A CA 1
ATOM 663 C C . GLY A 1 88 ? 12.628 -4.732 -18.580 1.00 44.50 88 GLY A C 1
ATOM 664 O O . GLY A 1 88 ? 13.182 -5.325 -17.655 1.00 44.50 88 GLY A O 1
ATOM 665 N N . TRP A 1 89 ? 12.410 -3.418 -18.553 1.00 49.38 89 TRP A N 1
ATOM 666 C CA . TRP A 1 89 ? 12.641 -2.578 -17.382 1.00 49.38 89 TRP A CA 1
ATOM 667 C C . TRP A 1 89 ? 11.316 -2.214 -16.706 1.00 49.38 89 TRP A C 1
ATOM 669 O O . TRP A 1 89 ? 10.276 -2.055 -17.346 1.00 49.38 89 TRP A O 1
ATOM 679 N N . ILE A 1 90 ? 11.345 -2.075 -15.380 1.00 44.69 90 ILE A N 1
ATOM 680 C CA . ILE A 1 90 ? 10.198 -1.588 -14.610 1.00 44.69 90 ILE A CA 1
ATOM 681 C C . ILE A 1 90 ? 10.276 -0.059 -14.579 1.00 44.69 90 ILE A C 1
ATOM 683 O O . ILE A 1 90 ? 10.912 0.523 -13.701 1.00 44.69 90 ILE A O 1
ATOM 687 N N . GLU A 1 91 ? 9.629 0.594 -15.542 1.00 47.16 91 GLU A N 1
ATOM 688 C CA . GLU A 1 91 ? 9.337 2.026 -15.462 1.00 47.16 91 GLU A CA 1
ATOM 689 C C . GLU A 1 91 ? 8.082 2.235 -14.609 1.00 47.16 91 GLU A C 1
ATOM 691 O O . GLU A 1 91 ? 6.955 1.923 -15.005 1.00 47.16 91 GLU A O 1
ATOM 696 N N . TRP A 1 92 ? 8.293 2.751 -13.401 1.00 58.22 92 TRP A N 1
ATOM 697 C CA . TRP A 1 92 ? 7.234 3.237 -12.523 1.00 58.22 92 TRP A CA 1
ATOM 698 C C . TRP A 1 92 ? 6.742 4.562 -13.102 1.00 58.22 92 TRP A C 1
ATOM 700 O O . TRP A 1 92 ? 7.366 5.597 -12.873 1.00 58.22 92 TRP A O 1
ATOM 710 N N . GLU A 1 93 ? 5.687 4.543 -13.919 1.00 45.00 93 GLU A N 1
ATOM 711 C CA . GLU A 1 93 ? 5.252 5.787 -14.551 1.00 45.00 93 GLU A CA 1
ATOM 712 C C . GLU A 1 93 ? 4.548 6.749 -13.583 1.00 45.00 93 GLU A C 1
ATOM 714 O O . GLU A 1 93 ? 3.733 6.321 -12.759 1.00 45.00 93 GLU A O 1
ATOM 719 N N . PRO A 1 94 ? 4.791 8.060 -13.751 1.00 53.97 94 PRO A N 1
ATOM 720 C CA . PRO A 1 94 ? 4.047 9.122 -13.105 1.00 53.97 94 PRO A CA 1
ATOM 721 C C . PRO A 1 94 ? 2.810 9.450 -13.945 1.00 53.97 94 PRO A C 1
ATOM 723 O O . PRO A 1 94 ? 2.948 9.876 -15.089 1.00 53.97 94 PRO A O 1
ATOM 726 N N . ARG A 1 95 ? 1.602 9.319 -13.389 1.00 42.31 95 ARG A N 1
ATOM 727 C CA . ARG A 1 95 ? 0.441 10.103 -13.845 1.00 42.31 95 ARG A CA 1
ATOM 728 C C . ARG A 1 95 ? -0.419 10.502 -12.651 1.00 42.31 95 ARG A C 1
ATOM 730 O O . ARG A 1 95 ? -1.217 9.707 -12.157 1.00 42.31 95 ARG A O 1
ATOM 737 N N . LEU A 1 96 ? -0.174 11.728 -12.185 1.00 37.91 96 LEU A N 1
ATOM 738 C CA . LEU A 1 96 ? -1.207 12.592 -11.613 1.00 37.91 96 LEU A CA 1
ATOM 739 C C . LEU A 1 96 ? -2.182 13.002 -12.723 1.00 37.91 96 LEU A C 1
ATOM 741 O O . LEU A 1 96 ? -1.708 13.174 -13.872 1.00 37.91 96 LEU A O 1
#